Protein AF-A0A6B3CA49-F1 (afdb_monomer_lite)

Foldseek 3Di:
DWDWDDDPPDIDIDDDPVVSVLVVLLVVLVVLCVVLVHDDDPLLSVLQSVVSPPPPPDHSNLFRSAFLDDDPNDTDGGSDPLLVVQLVCVVPDPDGDDDDDPPNCNVVSVVSNVVSCVVVVVDVDDDDDDPDDDPDPDPDDDPDDD

Structure (mmCIF, N/CA/C/O backbone):
data_AF-A0A6B3CA49-F1
#
_entry.id   AF-A0A6B3CA49-F1
#
loop_
_atom_site.group_PDB
_atom_site.id
_atom_site.type_symbol
_atom_site.label_atom_id
_atom_site.label_alt_id
_atom_site.label_comp_id
_atom_site.label_asym_id
_atom_site.label_entity_id
_atom_site.label_seq_id
_atom_site.pdbx_PDB_ins_code
_atom_site.Cartn_x
_atom_site.Cartn_y
_atom_site.Cartn_z
_atom_site.occupancy
_atom_site.B_iso_or_equiv
_atom_site.auth_seq_id
_atom_site.auth_comp_id
_atom_site.auth_asym_id
_atom_site.auth_atom_id
_atom_site.pdbx_PDB_model_num
ATOM 1 N N . THR A 1 1 ? 19.898 0.855 -23.211 1.00 78.69 1 THR A N 1
ATOM 2 C CA . THR A 1 1 ? 18.772 1.797 -23.403 1.00 78.69 1 THR A CA 1
ATOM 3 C C . THR A 1 1 ? 17.752 1.120 -24.283 1.00 78.69 1 THR A C 1
ATOM 5 O O . THR A 1 1 ? 18.158 0.388 -25.177 1.00 78.69 1 THR A O 1
ATOM 8 N N . VAL A 1 2 ? 16.465 1.304 -23.990 1.00 92.31 2 VAL A N 1
ATOM 9 C CA . VAL A 1 2 ? 15.358 0.719 -24.759 1.00 92.31 2 VAL A CA 1
ATOM 10 C C . VAL A 1 2 ? 14.651 1.841 -25.499 1.00 92.31 2 VAL A C 1
ATOM 12 O O . VAL A 1 2 ? 14.265 2.830 -24.876 1.00 92.31 2 VAL A O 1
ATOM 15 N N . ASP A 1 3 ? 14.478 1.671 -26.802 1.00 94.81 3 ASP A N 1
ATOM 16 C CA . ASP A 1 3 ? 13.664 2.549 -27.629 1.00 94.81 3 ASP A CA 1
ATOM 17 C C . ASP A 1 3 ? 12.201 2.112 -27.535 1.00 94.81 3 ASP A C 1
ATOM 19 O O . ASP A 1 3 ? 11.878 0.930 -27.681 1.00 94.81 3 ASP A O 1
ATOM 23 N N . VAL A 1 4 ? 11.318 3.077 -27.275 1.00 94.38 4 VAL A N 1
ATOM 24 C CA . VAL A 1 4 ? 9.876 2.860 -27.121 1.00 94.38 4 VAL A CA 1
ATOM 25 C C . VAL A 1 4 ? 9.147 3.629 -28.216 1.00 94.38 4 VAL A C 1
ATOM 27 O O . VAL A 1 4 ? 9.236 4.856 -28.282 1.00 94.38 4 VAL A O 1
ATOM 30 N N . HIS A 1 5 ? 8.406 2.917 -29.062 1.00 95.75 5 HIS A N 1
ATOM 31 C CA . HIS A 1 5 ? 7.556 3.506 -30.093 1.00 95.75 5 HIS A CA 1
ATOM 32 C C . HIS A 1 5 ? 6.092 3.147 -29.836 1.00 95.75 5 HIS A C 1
ATOM 34 O O . HIS A 1 5 ? 5.777 1.991 -29.564 1.00 95.75 5 HIS A O 1
ATOM 40 N N . VAL A 1 6 ? 5.194 4.131 -29.916 1.00 94.50 6 VAL A N 1
ATOM 41 C CA . VAL A 1 6 ? 3.765 3.946 -29.627 1.00 94.50 6 VAL A CA 1
ATOM 42 C C . VAL A 1 6 ? 2.937 4.383 -30.826 1.00 94.50 6 VAL A C 1
ATOM 44 O O . VAL A 1 6 ? 3.035 5.530 -31.267 1.00 94.50 6 VAL A O 1
ATOM 47 N N . ARG A 1 7 ? 2.088 3.483 -31.329 1.00 94.38 7 ARG A N 1
ATOM 48 C CA . ARG A 1 7 ? 1.145 3.750 -32.418 1.00 94.38 7 ARG A CA 1
ATOM 49 C C . ARG A 1 7 ? -0.232 3.187 -32.073 1.00 94.38 7 ARG A C 1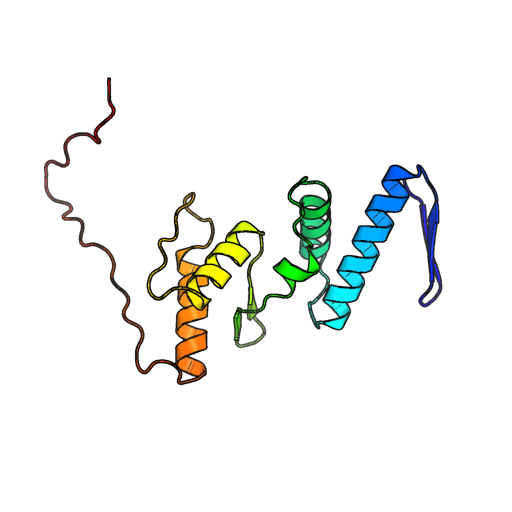
ATOM 51 O O . ARG A 1 7 ? -0.492 1.997 -32.207 1.00 94.38 7 ARG A O 1
ATOM 58 N N . GLY A 1 8 ? -1.146 4.060 -31.652 1.00 91.94 8 GLY A N 1
ATOM 59 C CA . GLY A 1 8 ? -2.462 3.628 -31.174 1.00 91.94 8 GLY A CA 1
ATOM 60 C C . GLY A 1 8 ? -2.320 2.743 -29.935 1.00 91.94 8 GLY A C 1
ATOM 61 O O . GLY A 1 8 ? -1.771 3.190 -28.933 1.00 91.94 8 GLY A O 1
ATOM 62 N N . ASN A 1 9 ? -2.778 1.493 -30.030 1.00 89.12 9 ASN A N 1
ATOM 63 C CA . ASN A 1 9 ? -2.680 0.500 -28.951 1.00 89.12 9 ASN A CA 1
ATOM 64 C C . ASN A 1 9 ? -1.463 -0.428 -29.101 1.00 89.12 9 ASN A C 1
ATOM 66 O O . ASN A 1 9 ? -1.346 -1.412 -28.376 1.00 89.12 9 ASN A O 1
ATOM 70 N N . GLU A 1 10 ? -0.582 -0.148 -30.060 1.00 92.44 10 GLU A N 1
ATOM 71 C CA . GLU A 1 10 ? 0.628 -0.921 -30.299 1.00 92.44 10 GLU A CA 1
ATOM 72 C C . GLU A 1 10 ? 1.831 -0.223 -29.655 1.00 92.44 10 GLU A C 1
ATOM 74 O O . GLU A 1 10 ? 2.098 0.954 -29.922 1.00 92.44 10 GLU A O 1
ATOM 79 N N . VAL A 1 11 ? 2.550 -0.954 -28.800 1.00 93.44 11 VAL A N 1
ATOM 80 C CA . VAL A 1 11 ? 3.792 -0.513 -28.156 1.00 93.44 11 VAL A CA 1
ATOM 81 C C . VAL A 1 11 ? 4.922 -1.406 -28.654 1.00 93.44 11 VAL A C 1
ATOM 83 O O . VAL A 1 11 ? 4.944 -2.604 -28.386 1.00 93.44 11 VAL A O 1
ATOM 86 N N . THR A 1 12 ? 5.860 -0.826 -29.394 1.00 95.25 12 THR A N 1
ATOM 87 C CA . THR A 1 12 ? 7.054 -1.512 -29.893 1.00 95.25 12 THR A CA 1
ATOM 88 C C . THR A 1 12 ? 8.252 -1.157 -29.021 1.00 95.25 12 THR A C 1
ATOM 90 O O . THR A 1 12 ? 8.505 0.020 -28.757 1.00 95.25 12 THR A O 1
ATOM 93 N N . LEU A 1 13 ? 8.997 -2.178 -28.593 1.00 95.62 13 LEU A N 1
ATOM 94 C CA . LEU A 1 13 ? 10.182 -2.054 -27.746 1.00 95.62 13 LEU A CA 1
ATOM 95 C C . LEU A 1 13 ? 11.397 -2.627 -28.479 1.00 95.62 13 LEU A C 1
ATOM 97 O O . LEU A 1 13 ? 11.350 -3.763 -28.951 1.00 95.62 13 LEU A O 1
ATOM 101 N N . ALA A 1 14 ? 12.488 -1.867 -28.553 1.00 95.62 14 ALA A N 1
ATOM 102 C CA . ALA A 1 14 ? 13.740 -2.309 -29.166 1.00 95.62 14 ALA A CA 1
ATOM 103 C C . ALA A 1 14 ? 14.933 -2.036 -28.241 1.00 95.62 14 ALA A C 1
ATOM 105 O O . ALA A 1 14 ? 15.033 -0.971 -27.639 1.00 95.62 14 ALA A O 1
ATOM 106 N N . GLY A 1 15 ? 15.842 -3.003 -28.106 1.00 95.75 15 GLY A N 1
ATOM 107 C CA . GLY A 1 15 ? 17.003 -2.890 -27.224 1.00 95.75 15 GLY A CA 1
ATOM 108 C C . GLY A 1 15 ? 17.507 -4.248 -26.725 1.00 95.75 15 GLY A C 1
ATOM 109 O O . GLY A 1 15 ? 17.159 -5.284 -27.295 1.00 95.75 15 GLY A O 1
ATOM 110 N N . PRO A 1 16 ? 18.326 -4.266 -25.659 1.00 96.56 16 PRO A N 1
ATOM 111 C CA . PRO A 1 16 ? 18.800 -5.501 -25.038 1.00 96.56 16 PRO A CA 1
ATOM 112 C C . PRO A 1 16 ? 17.639 -6.373 -24.540 1.00 96.56 16 PRO A C 1
ATOM 114 O O . PRO A 1 16 ? 16.707 -5.866 -23.920 1.00 96.56 16 PRO A O 1
ATOM 117 N N . ALA A 1 17 ? 17.714 -7.691 -24.754 1.00 93.19 17 ALA A N 1
ATOM 118 C CA . ALA A 1 17 ? 16.609 -8.614 -24.464 1.00 93.19 17 ALA A CA 1
ATOM 119 C C . ALA A 1 17 ? 16.118 -8.561 -23.004 1.00 93.19 17 ALA A C 1
ATOM 121 O O . ALA A 1 17 ? 14.914 -8.608 -22.761 1.00 93.19 17 ALA A O 1
ATOM 122 N N . GLY A 1 18 ? 17.033 -8.427 -22.036 1.00 91.69 18 GLY A N 1
ATOM 123 C CA . GLY A 1 18 ? 16.682 -8.301 -20.616 1.00 91.69 18 GLY A CA 1
ATOM 124 C C . GLY A 1 18 ? 15.917 -7.013 -20.306 1.00 91.69 18 GLY A C 1
ATOM 125 O O . GLY A 1 18 ? 14.881 -7.054 -19.642 1.00 91.69 18 GLY A O 1
ATOM 126 N N . ASP A 1 19 ? 16.378 -5.884 -20.848 1.00 92.62 19 ASP A N 1
ATOM 127 C CA . ASP A 1 19 ? 15.731 -4.586 -20.652 1.00 92.62 19 ASP A CA 1
ATOM 128 C C . ASP A 1 19 ? 14.356 -4.553 -21.336 1.00 92.62 19 ASP A C 1
ATOM 130 O O . ASP A 1 19 ? 13.380 -4.097 -20.744 1.00 92.62 19 ASP A O 1
ATOM 134 N N . VAL A 1 20 ? 14.252 -5.091 -22.558 1.00 95.75 20 VAL A N 1
ATOM 135 C CA . VAL A 1 20 ? 12.978 -5.216 -23.282 1.00 95.75 20 VAL A CA 1
ATOM 136 C C . VAL A 1 20 ? 11.993 -6.078 -22.495 1.00 95.75 20 VAL A C 1
ATOM 138 O O . VAL A 1 20 ? 10.832 -5.696 -22.360 1.00 95.75 20 VAL A O 1
ATOM 141 N N . ALA A 1 21 ? 12.437 -7.198 -21.917 1.00 93.38 21 ALA A N 1
ATOM 142 C CA . ALA A 1 21 ? 11.584 -8.049 -21.090 1.00 93.38 21 ALA A CA 1
ATOM 143 C C . ALA A 1 21 ? 11.082 -7.326 -19.828 1.00 93.38 21 ALA A C 1
ATOM 145 O O . ALA A 1 21 ? 9.906 -7.444 -19.483 1.00 93.38 21 ALA A O 1
ATOM 146 N N . LEU A 1 22 ? 11.938 -6.547 -19.157 1.00 92.88 22 LEU A N 1
ATOM 147 C CA . LEU A 1 22 ? 11.544 -5.751 -17.992 1.00 92.88 22 LEU A CA 1
ATOM 148 C C . LEU A 1 22 ? 10.530 -4.661 -18.364 1.00 92.88 22 LEU A C 1
ATOM 150 O O . LEU A 1 22 ? 9.524 -4.502 -17.673 1.00 92.88 22 LEU A O 1
ATOM 154 N N . VAL A 1 23 ? 10.769 -3.931 -19.458 1.00 95.00 23 VAL A N 1
ATOM 155 C CA . VAL A 1 23 ? 9.858 -2.875 -19.931 1.00 95.00 23 VAL A CA 1
ATOM 156 C C . VAL A 1 23 ? 8.528 -3.466 -20.400 1.00 95.00 23 VAL A C 1
ATOM 158 O O . VAL A 1 23 ? 7.486 -2.892 -20.103 1.00 95.00 23 VAL A O 1
ATOM 161 N N . THR A 1 24 ? 8.538 -4.634 -21.048 1.00 95.06 24 THR A N 1
ATOM 162 C CA . THR A 1 24 ? 7.310 -5.357 -21.428 1.00 95.06 24 THR A CA 1
ATOM 163 C C . THR A 1 24 ? 6.474 -5.672 -20.189 1.00 95.06 24 THR A C 1
ATOM 165 O O . THR A 1 24 ? 5.325 -5.249 -20.104 1.00 95.06 24 THR A O 1
ATOM 168 N N . ARG A 1 25 ? 7.082 -6.301 -19.171 1.00 94.50 25 ARG A N 1
ATOM 169 C CA . ARG A 1 25 ? 6.402 -6.593 -17.897 1.00 94.50 25 ARG A CA 1
ATOM 170 C C . ARG A 1 25 ? 5.865 -5.333 -17.225 1.00 94.50 25 ARG A C 1
ATOM 172 O O . ARG A 1 25 ? 4.764 -5.349 -16.693 1.00 94.50 25 ARG A O 1
ATOM 179 N N . LEU A 1 26 ? 6.629 -4.239 -17.239 1.00 95.12 26 LEU A N 1
ATOM 180 C CA . LEU A 1 26 ? 6.164 -2.962 -16.702 1.00 95.12 26 LEU A CA 1
ATOM 181 C C . LEU A 1 26 ? 4.901 -2.485 -17.426 1.00 95.12 26 LEU A C 1
ATOM 183 O O . LEU A 1 26 ? 3.945 -2.104 -16.760 1.00 95.12 26 LEU A O 1
ATOM 187 N N . VAL A 1 27 ? 4.889 -2.499 -18.760 1.00 95.19 27 VAL A N 1
ATOM 188 C CA . VAL A 1 27 ? 3.726 -2.073 -19.552 1.00 95.19 27 VAL A CA 1
ATOM 189 C C . VAL A 1 27 ? 2.509 -2.946 -19.245 1.00 95.19 27 VAL A C 1
ATOM 191 O O . VAL A 1 27 ? 1.445 -2.387 -18.988 1.00 95.19 27 VAL A O 1
ATOM 194 N N . ASP A 1 28 ? 2.667 -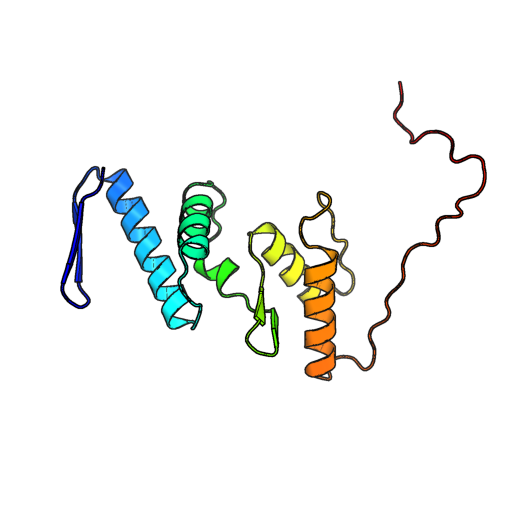4.269 -19.177 1.00 95.12 28 ASP A N 1
ATOM 195 C CA . ASP A 1 28 ? 1.576 -5.195 -18.841 1.00 95.12 28 ASP A CA 1
ATOM 196 C C . ASP A 1 28 ? 0.959 -4.873 -17.465 1.00 95.12 28 ASP A C 1
ATOM 198 O O . ASP A 1 28 ? -0.256 -4.708 -17.338 1.00 95.12 28 ASP A O 1
ATOM 202 N N . GLU A 1 29 ? 1.792 -4.667 -16.440 1.00 95.38 29 GLU A N 1
ATOM 203 C CA . GLU A 1 29 ? 1.342 -4.287 -15.093 1.00 95.38 29 GLU A CA 1
ATOM 204 C C . GLU A 1 29 ? 0.640 -2.915 -15.070 1.00 95.38 29 GLU A C 1
ATOM 206 O O . GLU A 1 29 ? -0.357 -2.724 -14.368 1.00 95.38 29 GLU A O 1
ATOM 211 N N . LEU A 1 30 ? 1.133 -1.937 -15.844 1.00 94.88 30 LEU A N 1
ATOM 212 C CA . LEU A 1 30 ? 0.499 -0.619 -15.969 1.00 94.88 30 LEU A CA 1
ATOM 213 C C . LEU A 1 30 ? -0.872 -0.711 -16.657 1.00 94.88 30 LEU A C 1
ATOM 215 O O . LEU A 1 30 ? -1.801 -0.011 -16.245 1.00 94.88 30 LEU A O 1
ATOM 219 N N . VAL A 1 31 ? -1.013 -1.569 -17.671 1.00 94.00 31 VAL A N 1
ATOM 220 C CA . VAL A 1 31 ? -2.285 -1.817 -18.365 1.00 94.00 31 VAL A CA 1
ATOM 221 C C . VAL A 1 31 ? -3.297 -2.457 -17.418 1.00 94.00 31 VAL A C 1
ATOM 223 O O . VAL A 1 31 ? -4.427 -1.972 -17.334 1.00 94.00 31 VAL A O 1
ATOM 226 N N . GLU A 1 32 ? -2.899 -3.473 -16.648 1.00 94.31 32 GLU A N 1
ATOM 227 C CA . GLU A 1 32 ? -3.765 -4.087 -15.632 1.00 94.31 32 GLU A CA 1
ATOM 228 C C . GLU A 1 32 ? -4.230 -3.061 -14.586 1.00 94.31 32 GLU A C 1
ATOM 230 O O . GLU A 1 32 ? -5.418 -2.978 -14.262 1.00 94.31 32 GLU A O 1
ATOM 235 N N . MET A 1 33 ? -3.321 -2.211 -14.100 1.00 92.50 33 MET A N 1
ATOM 236 C CA . MET A 1 33 ? -3.667 -1.141 -13.162 1.00 92.50 33 MET A CA 1
ATOM 237 C C . MET A 1 33 ? -4.645 -0.125 -13.758 1.00 92.50 33 MET A C 1
ATOM 239 O O . MET A 1 33 ? -5.606 0.266 -13.086 1.00 92.50 33 MET A O 1
ATOM 243 N N . ALA A 1 34 ? -4.424 0.300 -15.004 1.00 91.06 34 ALA A N 1
ATOM 244 C CA . ALA A 1 34 ? -5.322 1.220 -15.693 1.00 91.06 34 ALA A CA 1
ATOM 245 C C . ALA A 1 34 ? -6.717 0.607 -15.883 1.00 91.06 34 ALA A C 1
ATOM 247 O O . ALA A 1 34 ? -7.717 1.276 -15.613 1.00 91.06 34 ALA A O 1
ATOM 248 N N . ALA A 1 35 ? -6.791 -0.672 -16.264 1.00 91.12 35 ALA A N 1
ATOM 249 C CA . ALA A 1 35 ? -8.046 -1.410 -16.396 1.00 91.12 35 ALA A CA 1
ATOM 250 C C . ALA A 1 35 ? -8.799 -1.526 -15.057 1.00 91.12 35 ALA A C 1
ATOM 252 O O . ALA A 1 35 ? -10.023 -1.423 -15.023 1.00 91.12 35 ALA A O 1
ATOM 253 N N . ALA A 1 36 ? -8.074 -1.649 -13.941 1.00 87.12 36 ALA A N 1
ATOM 254 C CA . ALA A 1 36 ? -8.631 -1.629 -12.587 1.00 87.12 36 ALA A CA 1
ATOM 255 C C . ALA A 1 36 ? -9.016 -0.218 -12.082 1.00 87.12 36 ALA A C 1
ATOM 257 O O . ALA A 1 36 ? -9.381 -0.051 -10.916 1.00 87.12 36 ALA A O 1
ATOM 258 N N . GLY A 1 37 ? -8.917 0.819 -12.922 1.00 84.75 37 GLY A N 1
ATOM 259 C CA . GLY A 1 37 ? -9.263 2.199 -12.570 1.00 84.75 37 GLY A CA 1
ATOM 260 C C . GLY A 1 37 ? -8.222 2.905 -11.698 1.00 84.75 37 GLY A C 1
ATOM 261 O O . GLY A 1 37 ? -8.522 3.936 -11.093 1.00 84.75 37 GLY A O 1
ATOM 262 N N . THR A 1 38 ? -6.999 2.375 -11.609 1.00 85.38 38 THR A N 1
ATOM 263 C CA . THR A 1 38 ? -5.900 3.039 -10.904 1.00 85.38 38 THR A CA 1
ATOM 264 C C . THR A 1 38 ? -5.325 4.166 -11.765 1.00 85.38 38 THR A C 1
ATOM 266 O O . THR A 1 38 ? -4.825 3.896 -12.856 1.00 85.38 38 THR A O 1
ATOM 269 N N . PRO A 1 39 ? -5.307 5.427 -11.285 1.00 87.12 39 PRO A N 1
ATOM 270 C CA . PRO A 1 39 ? -4.668 6.515 -12.016 1.00 87.12 39 PRO A CA 1
ATOM 271 C C . PRO A 1 39 ? -3.165 6.265 -12.166 1.00 87.12 39 PRO A C 1
ATOM 273 O O . PRO A 1 39 ? -2.451 6.113 -11.167 1.00 87.12 39 PRO A O 1
ATOM 276 N N . LEU A 1 40 ? -2.685 6.254 -13.409 1.00 91.38 40 LEU A N 1
ATOM 277 C CA . LEU A 1 40 ? -1.266 6.116 -13.719 1.00 91.38 40 LEU A CA 1
ATOM 278 C C . LEU A 1 40 ? -0.574 7.477 -13.579 1.00 91.38 40 LEU A C 1
ATOM 280 O O . LEU A 1 40 ? -0.752 8.370 -14.402 1.00 91.38 40 LEU A O 1
ATOM 284 N N . SER A 1 41 ? 0.209 7.641 -12.514 1.00 92.44 41 SER A N 1
ATOM 285 C CA . SER A 1 41 ? 1.049 8.821 -12.280 1.00 92.44 41 SER A CA 1
ATOM 286 C C . SER A 1 41 ? 2.537 8.457 -12.367 1.00 92.44 41 SER A C 1
ATOM 288 O O . SER A 1 41 ? 2.879 7.281 -12.209 1.00 92.44 41 SER A O 1
ATOM 290 N N . PRO A 1 42 ? 3.453 9.432 -12.534 1.00 93.19 42 PRO A N 1
ATOM 291 C CA . PRO A 1 42 ? 4.894 9.161 -12.517 1.00 93.19 42 PRO A CA 1
ATOM 292 C C . PRO A 1 42 ? 5.356 8.415 -11.254 1.00 93.19 42 PRO A C 1
ATOM 294 O O . PRO A 1 42 ? 6.211 7.538 -11.319 1.00 93.19 42 PRO A O 1
ATOM 297 N N . GLU A 1 43 ? 4.734 8.700 -10.106 1.00 89.50 43 GLU A N 1
ATOM 298 C CA . GLU A 1 43 ? 4.999 8.000 -8.843 1.00 89.50 43 GLU A CA 1
ATOM 299 C C . GLU A 1 43 ? 4.597 6.514 -8.903 1.00 89.50 43 GLU A C 1
ATOM 301 O O . GLU A 1 43 ? 5.304 5.665 -8.360 1.00 89.50 43 GLU A O 1
ATOM 306 N N . VAL A 1 44 ? 3.475 6.184 -9.558 1.00 90.00 44 VAL A N 1
ATOM 307 C CA . VAL A 1 44 ? 3.027 4.792 -9.758 1.00 90.00 44 VAL A CA 1
ATOM 308 C C . VAL A 1 44 ? 3.995 4.049 -10.672 1.00 90.00 44 VAL A C 1
ATOM 310 O O . VAL A 1 44 ? 4.398 2.934 -10.341 1.00 90.00 44 VAL A O 1
ATOM 313 N N . VAL A 1 45 ? 4.419 4.674 -11.773 1.00 93.75 45 VAL A N 1
ATOM 314 C CA . VAL A 1 45 ? 5.397 4.083 -12.699 1.00 93.75 45 VAL A CA 1
ATOM 315 C C . VAL A 1 45 ? 6.717 3.812 -11.977 1.00 93.75 45 VAL A C 1
ATOM 317 O O . VAL A 1 45 ? 7.196 2.681 -11.994 1.00 93.75 45 VAL A O 1
ATOM 320 N N . GLN A 1 46 ? 7.254 4.800 -11.253 1.00 92.81 46 GLN A N 1
ATOM 321 C CA . GLN A 1 46 ? 8.513 4.649 -10.519 1.00 92.81 46 GLN A CA 1
ATOM 322 C C . GLN A 1 46 ? 8.447 3.521 -9.482 1.00 92.81 46 GLN A C 1
ATOM 324 O O . GLN A 1 46 ? 9.373 2.719 -9.381 1.00 92.81 46 GLN A O 1
ATOM 329 N N . ARG A 1 47 ? 7.343 3.424 -8.728 1.00 90.81 47 ARG A N 1
ATOM 330 C CA . ARG A 1 47 ? 7.144 2.326 -7.770 1.00 90.81 47 ARG A CA 1
ATOM 331 C C . ARG A 1 47 ? 7.067 0.969 -8.450 1.00 90.81 47 ARG A C 1
ATOM 333 O O . ARG A 1 47 ? 7.635 0.018 -7.927 1.00 90.81 47 ARG A O 1
ATOM 340 N N . SER A 1 48 ? 6.386 0.888 -9.589 1.00 93.19 48 SER A N 1
ATOM 341 C CA . SER A 1 48 ? 6.252 -0.356 -10.350 1.00 93.19 48 SER A CA 1
ATOM 342 C C . SER A 1 48 ? 7.614 -0.839 -10.839 1.00 93.19 48 SER A C 1
ATOM 344 O O . SER A 1 48 ? 7.940 -2.004 -10.654 1.00 93.19 48 SER A O 1
ATOM 346 N N . VAL A 1 49 ? 8.458 0.072 -11.341 1.00 93.00 49 VAL A N 1
ATOM 347 C CA . VAL A 1 49 ? 9.856 -0.234 -11.682 1.00 93.00 49 VAL A CA 1
ATOM 348 C C . VAL A 1 49 ? 10.603 -0.762 -10.461 1.00 93.00 49 VAL A C 1
ATOM 350 O O . VAL A 1 49 ? 11.170 -1.846 -10.530 1.00 93.00 49 VAL A O 1
ATOM 353 N N . THR A 1 50 ? 10.556 -0.055 -9.324 1.00 91.88 50 THR A N 1
ATOM 354 C CA . THR A 1 50 ? 11.236 -0.499 -8.095 1.00 91.88 50 THR A CA 1
ATOM 355 C C . THR A 1 50 ? 10.785 -1.892 -7.656 1.00 91.88 50 THR A C 1
ATOM 357 O O . THR A 1 50 ? 11.629 -2.707 -7.298 1.00 91.88 50 THR A O 1
ATOM 360 N N . MET A 1 51 ? 9.481 -2.182 -7.706 1.00 92.00 51 MET A N 1
ATOM 361 C CA . MET A 1 51 ? 8.932 -3.496 -7.355 1.00 92.00 51 MET A CA 1
ATOM 362 C C . MET A 1 51 ? 9.385 -4.592 -8.320 1.00 92.00 51 MET A C 1
ATOM 364 O O . MET A 1 51 ? 9.780 -5.651 -7.858 1.00 92.00 51 MET A O 1
ATOM 368 N N . LEU A 1 52 ? 9.385 -4.335 -9.631 1.00 91.56 52 LEU A N 1
ATOM 369 C CA . LEU A 1 52 ? 9.808 -5.316 -10.636 1.00 91.56 52 LEU A CA 1
ATOM 370 C C . LEU A 1 52 ? 11.315 -5.594 -10.601 1.00 91.56 52 LEU A C 1
ATOM 372 O O . LEU A 1 52 ? 11.743 -6.688 -10.958 1.00 91.56 52 LEU A O 1
ATOM 376 N N . THR A 1 53 ? 12.120 -4.616 -10.180 1.00 90.44 53 THR A N 1
ATOM 377 C CA . THR A 1 53 ? 13.572 -4.786 -10.009 1.00 90.44 53 THR A CA 1
ATOM 378 C C . THR A 1 53 ? 13.956 -5.373 -8.653 1.00 90.44 53 THR A C 1
ATOM 380 O O . THR A 1 53 ? 15.043 -5.926 -8.511 1.00 90.44 53 THR A O 1
ATOM 383 N N . ALA A 1 54 ? 13.093 -5.232 -7.644 1.00 83.88 54 ALA A N 1
ATOM 384 C CA . ALA A 1 54 ? 13.279 -5.868 -6.352 1.00 83.88 54 ALA A CA 1
ATOM 385 C C . ALA A 1 54 ? 12.808 -7.319 -6.478 1.00 83.88 54 ALA A C 1
ATOM 387 O O . ALA A 1 54 ? 11.614 -7.549 -6.648 1.00 83.88 54 ALA A O 1
ATOM 388 N N . ASP A 1 55 ? 13.732 -8.280 -6.396 1.00 71.25 55 ASP A N 1
ATOM 389 C CA . ASP A 1 55 ? 13.495 -9.729 -6.534 1.00 71.25 55 ASP A CA 1
ATOM 390 C C . ASP A 1 55 ? 12.630 -10.298 -5.389 1.00 71.25 55 ASP A C 1
ATOM 392 O O . ASP A 1 55 ? 13.061 -11.050 -4.522 1.00 71.25 55 ASP A O 1
ATOM 396 N N . SER A 1 56 ? 11.394 -9.821 -5.325 1.00 73.94 56 SER A N 1
ATOM 397 C CA . SER A 1 56 ? 10.435 -10.015 -4.241 1.00 73.94 56 SER A CA 1
ATOM 398 C C . SER A 1 56 ? 9.223 -10.826 -4.692 1.00 73.94 56 SER A C 1
ATOM 400 O O . SER A 1 56 ? 8.382 -11.175 -3.870 1.00 73.94 56 SER A O 1
ATOM 402 N N . GLY A 1 57 ? 9.102 -11.093 -6.000 1.00 79.06 57 GLY A N 1
ATOM 403 C CA . GLY A 1 57 ? 7.952 -11.762 -6.614 1.00 79.06 57 GLY A CA 1
ATOM 404 C C . GLY A 1 57 ? 6.638 -10.971 -6.560 1.00 79.06 57 GLY A C 1
ATOM 405 O O . GLY A 1 57 ? 5.630 -11.437 -7.085 1.00 79.06 57 GLY A O 1
ATOM 406 N N . ALA A 1 58 ? 6.621 -9.785 -5.944 1.00 83.44 58 ALA A N 1
ATOM 407 C CA . ALA A 1 58 ? 5.419 -8.976 -5.803 1.00 83.44 58 ALA A CA 1
ATOM 408 C C . ALA A 1 58 ? 5.073 -8.268 -7.120 1.00 83.44 58 ALA A C 1
ATOM 410 O O . ALA A 1 58 ? 5.871 -7.494 -7.651 1.00 83.44 58 ALA A O 1
ATOM 411 N N . ARG A 1 59 ? 3.851 -8.486 -7.615 1.00 89.56 59 ARG A N 1
ATOM 412 C CA . ARG A 1 59 ? 3.336 -7.793 -8.799 1.00 89.56 59 ARG A CA 1
ATOM 413 C C . ARG A 1 59 ? 2.857 -6.382 -8.436 1.00 89.56 59 ARG A C 1
ATOM 415 O O . ARG A 1 59 ? 2.066 -6.240 -7.495 1.00 89.56 59 ARG A O 1
ATOM 422 N N . PRO A 1 60 ? 3.296 -5.330 -9.152 1.00 87.81 60 PRO A N 1
ATOM 423 C CA . PRO A 1 60 ? 2.795 -3.975 -8.945 1.00 87.81 60 PRO A CA 1
ATOM 424 C C . PRO A 1 60 ? 1.269 -3.868 -8.983 1.00 87.81 60 PRO A C 1
ATOM 426 O O . PRO A 1 60 ? 0.702 -3.192 -8.121 1.00 87.81 60 PRO A O 1
ATOM 429 N N . ALA A 1 61 ? 0.601 -4.547 -9.920 1.00 88.62 61 ALA A N 1
ATOM 430 C CA . ALA A 1 61 ? -0.852 -4.530 -10.037 1.00 88.62 61 ALA A CA 1
ATOM 431 C C . ALA A 1 61 ? -1.531 -5.072 -8.770 1.00 88.62 61 ALA A C 1
ATOM 433 O O . ALA A 1 61 ? -2.411 -4.405 -8.226 1.00 88.62 61 ALA A O 1
ATOM 434 N N . ASP A 1 62 ? -1.067 -6.193 -8.212 1.00 86.75 62 ASP A N 1
ATOM 435 C CA . ASP A 1 62 ? -1.641 -6.789 -6.994 1.00 86.75 62 ASP A CA 1
ATOM 436 C C . ASP A 1 62 ? -1.533 -5.874 -5.763 1.00 86.75 62 ASP A C 1
ATOM 438 O O . ASP A 1 62 ? -2.373 -5.912 -4.862 1.00 86.75 62 ASP A O 1
ATOM 442 N N . VAL A 1 63 ? -0.482 -5.053 -5.698 1.00 83.50 63 VAL A N 1
ATOM 443 C CA . VAL A 1 63 ? -0.222 -4.158 -4.562 1.00 83.50 63 VAL A CA 1
ATOM 444 C C . VAL A 1 63 ? -0.916 -2.817 -4.737 1.00 83.50 63 VAL A C 1
ATOM 446 O O . VAL A 1 63 ? -1.593 -2.336 -3.827 1.00 83.50 63 VAL A O 1
ATOM 449 N N . LEU A 1 64 ? -0.731 -2.182 -5.891 1.00 84.44 64 LEU A N 1
ATOM 450 C CA . LEU A 1 64 ? -1.115 -0.791 -6.105 1.00 84.44 64 LEU A CA 1
ATOM 451 C C . LEU A 1 64 ? -2.587 -0.637 -6.505 1.00 84.44 64 LEU A C 1
ATOM 453 O O . LEU A 1 64 ? -3.115 0.469 -6.368 1.00 84.44 64 LEU A O 1
ATOM 457 N N . THR A 1 65 ? -3.269 -1.7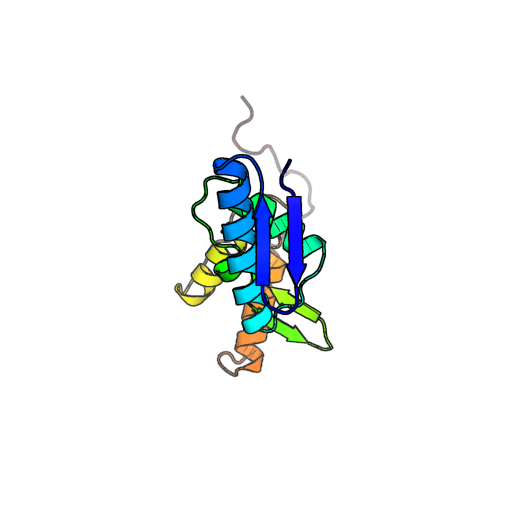05 -6.931 1.00 81.94 65 THR A N 1
ATOM 458 C CA . THR A 1 65 ? -4.730 -1.689 -7.143 1.00 81.94 65 THR A CA 1
ATOM 459 C C . THR A 1 65 ? -5.525 -1.968 -5.865 1.00 81.94 65 THR A C 1
ATOM 461 O O . THR A 1 65 ? -6.737 -1.739 -5.840 1.00 81.94 65 THR A O 1
ATOM 464 N N . PHE A 1 66 ? -4.871 -2.411 -4.781 1.00 80.56 66 PHE A N 1
ATOM 465 C CA . PHE A 1 66 ? -5.541 -2.764 -3.530 1.00 80.56 66 PHE A CA 1
ATOM 466 C C . PHE A 1 66 ? -6.028 -1.520 -2.769 1.00 80.56 66 PHE A C 1
ATOM 468 O O . PHE A 1 66 ? -5.376 -0.981 -1.865 1.00 80.56 66 PHE A O 1
ATOM 475 N N . ASN A 1 67 ? -7.209 -1.045 -3.157 1.00 80.56 67 ASN A N 1
ATOM 476 C CA . ASN A 1 67 ? -7.867 0.108 -2.564 1.00 80.56 67 ASN A CA 1
ATOM 477 C C . ASN A 1 67 ? -8.586 -0.283 -1.272 1.00 80.56 67 ASN A C 1
ATOM 479 O O . ASN A 1 67 ? -9.425 -1.180 -1.237 1.00 80.56 67 ASN A O 1
ATOM 483 N N . ILE A 1 68 ? -8.282 0.439 -0.199 1.00 83.44 68 ILE A N 1
ATOM 484 C CA . ILE A 1 68 ? -8.890 0.222 1.111 1.00 83.44 68 ILE A CA 1
ATOM 485 C C . ILE A 1 68 ? -10.084 1.152 1.295 1.00 83.44 68 ILE A C 1
ATOM 487 O O . ILE A 1 68 ? -11.182 0.724 1.642 1.00 83.44 68 ILE A O 1
ATOM 491 N N . LEU A 1 69 ? -9.873 2.446 1.095 1.00 83.06 69 LEU A N 1
ATOM 492 C CA . LEU A 1 69 ? -10.889 3.451 1.360 1.00 83.06 69 LEU A CA 1
ATOM 493 C C . LEU A 1 69 ? -10.728 4.595 0.374 1.00 83.06 69 LEU A C 1
ATOM 495 O O . LEU A 1 69 ? -9.637 5.141 0.249 1.00 83.06 69 LEU A O 1
ATOM 499 N N . SER A 1 70 ? -11.816 5.002 -0.266 1.00 78.69 70 SER A N 1
ATOM 500 C CA . SER A 1 70 ? -11.845 6.189 -1.117 1.00 78.69 70 SER A CA 1
ATOM 501 C C . SER A 1 70 ? -12.813 7.204 -0.523 1.00 78.69 70 SER A C 1
ATOM 503 O O . SER A 1 70 ? -13.985 6.907 -0.316 1.00 78.69 70 SER A O 1
ATOM 505 N N . THR A 1 71 ? -12.329 8.410 -0.225 1.00 73.00 71 THR A N 1
ATOM 506 C CA . THR A 1 71 ? -13.167 9.515 0.262 1.00 73.00 71 THR A CA 1
ATOM 507 C C . THR A 1 71 ? -12.761 10.823 -0.399 1.00 73.00 71 THR A C 1
ATOM 509 O O . THR A 1 71 ? -11.580 11.164 -0.428 1.00 73.00 71 THR A O 1
ATOM 512 N N . ARG A 1 72 ? -13.737 11.554 -0.959 1.00 68.81 72 ARG A N 1
ATOM 513 C CA . ARG A 1 72 ? -13.546 12.875 -1.598 1.00 68.81 72 ARG A CA 1
ATOM 514 C C . ARG A 1 72 ? -12.319 12.930 -2.529 1.00 68.81 72 ARG A C 1
ATOM 516 O O . ARG A 1 72 ? -11.473 13.810 -2.402 1.00 68.81 72 ARG A O 1
ATOM 523 N N . GLY A 1 73 ? -12.185 11.939 -3.413 1.00 66.38 73 GLY A N 1
ATOM 524 C CA . GLY A 1 73 ? -11.086 11.850 -4.384 1.00 66.38 73 GLY A CA 1
ATOM 525 C C . GLY A 1 73 ? -9.735 11.377 -3.828 1.00 66.38 73 GLY A C 1
ATOM 526 O O . GLY A 1 73 ? -8.790 11.220 -4.594 1.00 66.38 73 GLY A O 1
ATOM 527 N N . ARG A 1 74 ? -9.614 11.109 -2.521 1.00 75.25 74 ARG A N 1
ATOM 528 C CA . ARG A 1 74 ? -8.403 10.538 -1.916 1.00 75.25 74 ARG A CA 1
ATOM 529 C C . ARG A 1 74 ? -8.604 9.053 -1.653 1.00 75.25 74 ARG A C 1
ATOM 531 O O . ARG A 1 74 ? -9.469 8.675 -0.863 1.00 75.25 74 ARG A O 1
ATOM 538 N N . THR A 1 75 ? -7.772 8.231 -2.285 1.00 82.81 75 THR A N 1
ATOM 539 C CA . THR A 1 75 ? -7.768 6.778 -2.097 1.00 82.81 75 THR A CA 1
ATOM 540 C C . THR A 1 75 ? -6.617 6.360 -1.191 1.00 82.81 75 THR A C 1
ATOM 542 O O . THR A 1 75 ? -5.451 6.661 -1.454 1.00 82.81 75 THR A O 1
ATOM 545 N N . ILE A 1 76 ? -6.956 5.667 -0.109 1.00 88.81 76 ILE A N 1
ATOM 546 C CA . ILE A 1 76 ? -6.023 4.987 0.779 1.00 88.81 76 ILE A CA 1
ATOM 547 C C . ILE A 1 76 ? -5.813 3.579 0.234 1.00 88.81 76 ILE A C 1
ATOM 549 O O . ILE A 1 76 ? -6.775 2.836 0.048 1.00 88.81 76 ILE A O 1
ATOM 553 N N . ARG A 1 77 ? -4.554 3.222 -0.002 1.00 88.19 77 ARG A N 1
ATOM 554 C CA . ARG A 1 77 ? -4.133 1.927 -0.541 1.00 88.19 77 ARG A CA 1
ATOM 555 C C . ARG A 1 77 ? -2.760 1.547 -0.009 1.00 88.19 77 ARG A C 1
ATOM 557 O O . ARG A 1 77 ? -2.006 2.424 0.430 1.00 88.19 77 ARG A O 1
ATOM 564 N N . ALA A 1 78 ? -2.440 0.260 -0.086 1.00 90.31 78 ALA A N 1
ATOM 565 C CA . ALA A 1 78 ? -1.077 -0.206 0.113 1.00 90.31 78 ALA A CA 1
ATOM 566 C C . ALA A 1 78 ? -0.161 0.356 -0.990 1.00 90.31 78 ALA A C 1
ATOM 568 O O . ALA A 1 78 ? -0.561 0.525 -2.140 1.00 90.31 78 ALA A O 1
ATOM 569 N N . LYS A 1 79 ? 1.073 0.699 -0.620 1.00 89.31 79 LYS A N 1
ATOM 570 C CA . LYS A 1 79 ? 2.101 1.227 -1.531 1.00 89.31 79 LYS A CA 1
ATOM 571 C C . LYS A 1 79 ? 3.298 0.294 -1.677 1.00 89.31 79 LYS A C 1
ATOM 573 O O . LYS A 1 79 ? 4.152 0.545 -2.521 1.00 89.31 79 LYS A O 1
ATOM 578 N N . THR A 1 80 ? 3.387 -0.728 -0.834 1.00 89.00 80 THR A N 1
ATOM 579 C CA . THR A 1 80 ? 4.463 -1.722 -0.812 1.00 89.00 80 THR A CA 1
ATOM 580 C C . THR A 1 80 ? 3.874 -3.106 -0.558 1.00 89.00 80 THR A C 1
ATOM 582 O O . THR A 1 80 ? 2.788 -3.210 0.018 1.00 89.00 80 THR A O 1
ATOM 585 N N . ALA A 1 81 ? 4.597 -4.161 -0.943 1.00 88.81 81 ALA A N 1
ATOM 586 C CA . ALA A 1 81 ? 4.185 -5.542 -0.690 1.00 88.81 81 ALA A CA 1
ATOM 587 C C . ALA A 1 81 ? 3.914 -5.788 0.806 1.00 88.81 81 ALA A C 1
ATOM 589 O O . ALA A 1 81 ? 2.810 -6.167 1.171 1.00 88.81 81 ALA A O 1
ATOM 590 N N . GLY A 1 82 ? 4.836 -5.393 1.692 1.00 90.25 82 GLY A N 1
ATOM 591 C CA . GLY A 1 82 ? 4.631 -5.547 3.139 1.00 90.25 82 GLY A CA 1
ATOM 592 C C . GLY A 1 82 ? 3.434 -4.764 3.702 1.00 90.25 82 GLY A C 1
ATOM 593 O O . GLY A 1 82 ? 2.826 -5.183 4.683 1.00 90.25 82 GLY A O 1
ATOM 594 N N . GLN A 1 83 ? 3.045 -3.639 3.088 1.00 93.25 83 GLN A N 1
ATOM 595 C CA . GLN A 1 83 ? 1.804 -2.945 3.455 1.00 93.25 83 GLN A CA 1
ATOM 596 C C . GLN A 1 83 ? 0.558 -3.714 3.010 1.00 93.25 83 GLN A C 1
ATOM 598 O O . GLN A 1 83 ? -0.434 -3.704 3.736 1.00 93.25 83 GLN A O 1
ATOM 603 N N . LYS A 1 84 ? 0.602 -4.365 1.841 1.00 91.94 84 LYS A N 1
ATOM 604 C CA . LYS A 1 84 ? -0.465 -5.257 1.378 1.00 91.94 84 LYS A CA 1
ATOM 605 C C . LYS A 1 84 ? -0.581 -6.460 2.309 1.00 91.94 84 LYS A C 1
ATOM 607 O O . LYS A 1 84 ? -1.669 -6.705 2.810 1.00 91.94 84 LYS A O 1
ATOM 612 N N . ASP A 1 85 ? 0.531 -7.119 2.625 1.00 92.38 85 ASP A N 1
ATOM 613 C CA . ASP A 1 85 ? 0.555 -8.270 3.535 1.00 92.38 85 ASP A CA 1
ATOM 614 C C . ASP A 1 85 ? -0.009 -7.910 4.910 1.00 92.38 85 ASP A C 1
ATOM 616 O O . ASP A 1 85 ? -0.815 -8.646 5.475 1.00 92.38 85 ASP A O 1
ATOM 620 N N . TYR A 1 86 ? 0.358 -6.736 5.433 1.00 94.44 86 TYR A N 1
ATOM 621 C CA . TYR A 1 86 ? -0.193 -6.227 6.685 1.00 94.44 86 TYR A CA 1
ATOM 622 C C . TYR A 1 86 ? -1.715 -6.060 6.628 1.00 94.44 86 TYR A C 1
ATOM 624 O O . TYR A 1 86 ? -2.415 -6.413 7.575 1.00 94.44 86 TYR A O 1
ATOM 632 N N . VAL A 1 87 ? -2.236 -5.527 5.526 1.00 94.25 87 VAL A N 1
ATOM 633 C CA . VAL A 1 87 ? -3.672 -5.319 5.349 1.00 94.25 87 VAL A CA 1
ATOM 634 C C . VAL A 1 87 ? -4.408 -6.647 5.162 1.00 94.25 87 VAL A C 1
ATOM 636 O O . VAL A 1 87 ? -5.396 -6.881 5.849 1.00 94.25 87 VAL A O 1
ATOM 639 N N . ASP A 1 88 ? -3.884 -7.551 4.337 1.00 93.31 88 ASP A N 1
ATOM 640 C CA . ASP A 1 88 ? -4.426 -8.902 4.167 1.00 93.31 88 ASP A CA 1
ATOM 641 C C . ASP A 1 88 ? -4.441 -9.673 5.498 1.00 93.31 88 ASP A C 1
ATOM 643 O O . ASP A 1 88 ? -5.378 -10.422 5.786 1.00 93.31 88 ASP A O 1
ATOM 647 N N . ALA A 1 89 ? -3.431 -9.469 6.348 1.00 95.75 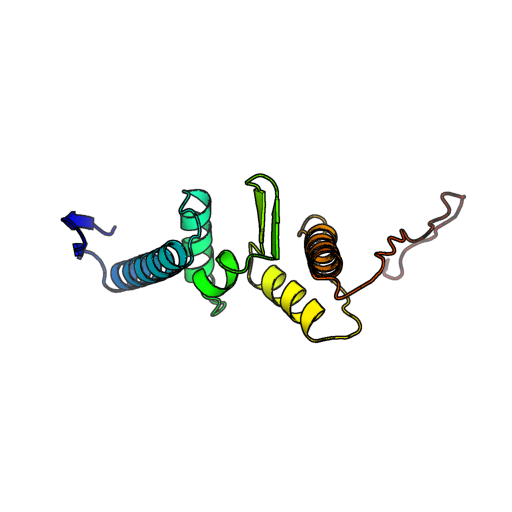89 ALA A N 1
ATOM 648 C CA . ALA A 1 89 ? -3.382 -10.063 7.676 1.00 95.75 89 ALA A CA 1
ATOM 649 C C . ALA A 1 89 ? -4.487 -9.533 8.604 1.00 95.75 89 ALA A C 1
ATOM 651 O O . ALA A 1 89 ? -4.974 -10.310 9.425 1.00 95.75 89 ALA A O 1
ATOM 652 N N . ILE A 1 90 ? -4.904 -8.267 8.476 1.00 95.50 90 ILE A N 1
ATOM 653 C CA . ILE A 1 90 ? -6.049 -7.710 9.223 1.00 95.50 90 ILE A CA 1
ATOM 654 C C . ILE A 1 90 ? -7.356 -8.389 8.796 1.00 95.50 90 ILE A C 1
ATOM 656 O O . ILE A 1 90 ? -8.216 -8.645 9.631 1.00 95.50 90 ILE A O 1
ATOM 660 N N . GLU A 1 91 ? -7.514 -8.702 7.510 1.00 91.25 91 GLU A N 1
ATOM 661 C CA . GLU A 1 91 ? -8.695 -9.403 6.991 1.00 91.25 91 GLU A CA 1
ATOM 662 C C . GLU A 1 91 ? -8.813 -10.845 7.485 1.00 91.25 91 GLU A C 1
ATOM 664 O O . GLU A 1 91 ? -9.911 -11.328 7.758 1.00 91.25 91 GLU A O 1
ATOM 669 N N . ARG A 1 92 ? -7.682 -11.555 7.520 1.00 95.69 92 ARG A N 1
ATOM 670 C CA . ARG A 1 92 ? -7.648 -13.011 7.707 1.00 95.69 92 ARG A CA 1
ATOM 671 C C . ARG A 1 92 ? -7.557 -13.442 9.166 1.00 95.69 92 ARG A C 1
ATOM 673 O O . ARG A 1 92 ? -7.774 -14.614 9.452 1.00 95.69 92 ARG A O 1
ATOM 680 N N . ASN A 1 93 ? -7.219 -12.531 10.076 1.00 96.69 93 ASN A N 1
ATOM 681 C CA . ASN A 1 93 ? -6.960 -12.851 11.477 1.00 96.69 93 ASN A CA 1
ATOM 682 C C . ASN A 1 93 ? -7.839 -12.021 12.412 1.00 96.69 93 ASN A C 1
ATOM 684 O O . ASN A 1 93 ? -8.111 -10.852 12.163 1.00 96.69 93 ASN A O 1
ATOM 688 N N . THR A 1 94 ? -8.221 -12.604 13.549 1.00 94.94 94 THR A N 1
ATOM 689 C CA . THR A 1 94 ? -8.932 -11.875 14.613 1.00 94.94 94 THR A CA 1
ATOM 690 C C . THR A 1 94 ? -8.045 -10.818 15.278 1.00 94.94 94 THR A C 1
ATOM 692 O O . THR A 1 94 ? -8.538 -9.773 15.696 1.00 94.94 94 THR A O 1
ATOM 695 N N . VAL A 1 95 ? -6.739 -11.089 15.388 1.00 95.75 95 VAL A N 1
ATOM 696 C CA . VAL A 1 95 ? -5.744 -10.196 15.997 1.00 95.75 95 VAL A CA 1
ATOM 697 C C . VAL A 1 95 ? -4.516 -10.123 15.093 1.00 95.75 95 VAL A C 1
ATOM 699 O O . VAL A 1 95 ? -3.980 -11.153 14.689 1.00 95.75 95 VAL A O 1
ATOM 702 N N . THR A 1 96 ? -4.043 -8.907 14.812 1.00 96.06 96 THR A N 1
ATOM 703 C CA . THR A 1 96 ? -2.876 -8.654 13.954 1.00 96.06 96 THR A CA 1
ATOM 704 C C . THR A 1 96 ? -1.912 -7.696 14.646 1.00 96.06 96 THR A C 1
ATOM 706 O O . THR A 1 96 ? -2.277 -6.568 14.979 1.00 96.06 96 THR A O 1
ATOM 709 N N . PHE A 1 97 ? -0.656 -8.111 14.812 1.00 94.31 97 PHE A N 1
ATOM 710 C CA . PHE A 1 97 ? 0.414 -7.246 15.309 1.00 94.31 97 PHE A CA 1
ATOM 711 C C . PHE A 1 97 ? 1.152 -6.603 14.133 1.00 94.31 97 PHE A C 1
ATOM 713 O O . PHE A 1 97 ? 1.842 -7.274 13.370 1.00 94.31 97 PHE A O 1
ATOM 720 N N . GLY A 1 98 ? 1.010 -5.287 13.975 1.00 92.06 98 GLY A N 1
ATOM 721 C CA . GLY A 1 98 ? 1.755 -4.531 12.970 1.00 92.06 98 GLY A CA 1
ATOM 722 C C . GLY A 1 98 ? 3.170 -4.222 13.450 1.00 92.06 98 GLY A C 1
ATOM 723 O O . GLY A 1 98 ? 3.369 -3.243 14.170 1.00 92.06 98 GLY A O 1
ATOM 724 N N . ILE A 1 99 ? 4.153 -5.015 13.028 1.00 90.75 99 ILE A N 1
ATOM 725 C CA . ILE A 1 99 ? 5.575 -4.789 13.326 1.00 90.75 99 ILE A CA 1
ATOM 726 C C . ILE A 1 99 ? 6.242 -4.112 12.124 1.00 90.75 99 ILE A C 1
ATOM 728 O O . ILE A 1 99 ? 5.944 -4.415 10.973 1.00 90.75 99 ILE A O 1
ATOM 732 N N . GLY A 1 100 ? 7.132 -3.156 12.383 1.00 87.19 100 GLY A N 1
ATOM 733 C CA . GLY A 1 100 ? 7.955 -2.537 11.346 1.00 87.19 100 GLY A CA 1
ATOM 734 C C . GLY A 1 100 ? 8.423 -1.131 11.718 1.00 87.19 100 GLY A C 1
ATOM 735 O O . GLY A 1 100 ? 7.922 -0.562 12.696 1.00 87.19 100 GLY A O 1
ATOM 736 N N . PRO A 1 101 ? 9.330 -0.534 10.925 1.00 90.31 101 PRO A N 1
ATOM 737 C CA . PRO A 1 101 ? 9.926 0.769 11.218 1.00 90.31 101 PRO A CA 1
ATOM 738 C C . PRO A 1 101 ? 8.896 1.883 11.443 1.00 90.31 101 PRO A C 1
ATOM 740 O O . PRO A 1 101 ? 7.752 1.812 10.979 1.00 90.31 101 PRO A O 1
ATOM 743 N N . ALA A 1 102 ? 9.282 2.933 12.166 1.00 87.75 102 ALA A N 1
ATOM 744 C CA . ALA A 1 102 ? 8.442 4.119 12.317 1.00 87.75 102 ALA A CA 1
ATOM 745 C C . ALA A 1 102 ? 8.126 4.745 10.942 1.00 87.75 102 ALA A C 1
ATOM 747 O O . ALA A 1 102 ? 8.917 4.660 10.008 1.00 87.75 102 ALA A O 1
ATOM 748 N N . GLY A 1 103 ? 6.937 5.338 10.794 1.00 87.06 103 GLY A N 1
ATOM 749 C CA . GLY A 1 103 ? 6.540 6.024 9.555 1.00 87.06 103 GLY A CA 1
ATOM 750 C C . GLY A 1 103 ? 6.076 5.130 8.393 1.00 87.06 103 GLY A C 1
ATOM 751 O O . GLY A 1 103 ? 5.625 5.653 7.380 1.00 87.06 103 GLY A O 1
ATOM 752 N N . THR A 1 104 ? 6.075 3.799 8.524 1.00 89.75 104 THR A N 1
ATOM 753 C CA . THR A 1 104 ? 5.696 2.878 7.425 1.00 89.75 104 THR A CA 1
ATOM 754 C C . THR A 1 104 ? 4.189 2.713 7.188 1.00 89.75 104 THR A C 1
ATOM 756 O O . THR A 1 104 ? 3.769 1.842 6.430 1.00 89.75 104 THR A O 1
ATOM 759 N N . GLY A 1 105 ? 3.350 3.545 7.812 1.00 91.69 105 GLY A N 1
ATOM 760 C CA . GLY A 1 105 ? 1.905 3.566 7.561 1.00 91.69 105 GLY A CA 1
ATOM 761 C C . GLY A 1 105 ? 1.072 2.527 8.321 1.00 91.69 105 GLY A C 1
ATOM 762 O O . GLY A 1 105 ? -0.121 2.440 8.059 1.00 91.69 105 GLY A O 1
ATOM 763 N N . LYS A 1 106 ? 1.645 1.793 9.288 1.00 94.31 106 LYS A N 1
ATOM 764 C CA . LYS A 1 106 ? 0.947 0.761 10.091 1.00 94.31 106 LYS A CA 1
ATOM 765 C C . LYS A 1 106 ? -0.379 1.261 10.682 1.00 94.31 106 LYS A C 1
ATOM 767 O O . LYS A 1 106 ? -1.448 0.777 10.328 1.00 94.31 106 LYS A O 1
ATOM 772 N N . THR A 1 107 ? -0.330 2.312 11.502 1.00 92.81 107 THR A N 1
ATOM 773 C CA . THR A 1 107 ? -1.536 2.906 12.104 1.00 92.81 107 THR A CA 1
ATOM 774 C C . THR A 1 107 ? -2.495 3.439 11.042 1.00 92.81 107 THR A C 1
ATOM 776 O O . THR A 1 107 ? -3.700 3.258 11.154 1.00 92.81 107 THR A O 1
ATOM 779 N N . TYR A 1 108 ? -1.975 4.065 9.984 1.00 93.00 108 TYR A N 1
ATOM 780 C CA . TYR A 1 108 ? -2.801 4.659 8.933 1.00 93.00 108 TYR A CA 1
ATOM 781 C C . TYR A 1 108 ? -3.608 3.610 8.152 1.00 93.00 108 TYR A C 1
ATOM 783 O O . TYR A 1 108 ? -4.806 3.790 7.941 1.00 93.00 108 TYR A O 1
ATOM 791 N N . LEU A 1 109 ? -2.978 2.495 7.774 1.00 94.31 109 LEU A N 1
ATOM 792 C CA . LEU A 1 109 ? -3.626 1.402 7.048 1.00 94.31 109 LEU A CA 1
ATOM 793 C C . LEU A 1 109 ? -4.618 0.639 7.933 1.00 94.31 109 LEU A C 1
ATOM 795 O O . LEU A 1 109 ? -5.738 0.388 7.492 1.00 94.31 109 LEU A O 1
ATOM 799 N N . ALA A 1 110 ? -4.271 0.359 9.195 1.00 94.56 110 ALA A N 1
ATOM 800 C CA . ALA A 1 110 ? -5.211 -0.243 10.145 1.00 94.56 110 ALA A CA 1
ATOM 801 C C . ALA A 1 110 ? -6.457 0.620 10.348 1.00 94.56 110 ALA A C 1
ATOM 803 O O . ALA A 1 110 ? -7.580 0.119 10.311 1.00 94.56 110 ALA A O 1
ATOM 804 N N . MET A 1 111 ? -6.268 1.933 10.494 1.00 94.19 111 MET A N 1
ATOM 805 C CA . MET A 1 111 ? -7.377 2.876 10.589 1.00 94.19 111 MET A CA 1
ATOM 806 C C . MET A 1 111 ? -8.245 2.870 9.337 1.00 94.19 111 MET A C 1
ATOM 808 O O . MET A 1 111 ? -9.469 2.853 9.447 1.00 94.19 111 MET A O 1
ATOM 812 N N . ALA A 1 112 ? -7.638 2.844 8.151 1.00 93.81 112 ALA A N 1
ATOM 813 C CA . ALA A 1 112 ? -8.380 2.781 6.900 1.00 93.81 112 ALA A CA 1
ATOM 814 C C . ALA A 1 112 ? -9.242 1.508 6.814 1.00 93.81 112 ALA A C 1
ATOM 816 O O . ALA A 1 112 ? -10.405 1.590 6.421 1.00 93.81 112 ALA A O 1
ATOM 817 N N . LYS A 1 113 ? -8.720 0.357 7.262 1.00 94.56 113 LYS A N 1
ATOM 818 C CA . LYS A 1 113 ? -9.473 -0.904 7.360 1.00 94.56 113 LYS A CA 1
ATOM 819 C C . LYS A 1 113 ? -10.598 -0.856 8.384 1.00 94.56 113 LYS A C 1
ATOM 821 O O . LYS A 1 113 ? -11.714 -1.267 8.070 1.00 94.56 113 LYS A O 1
ATOM 826 N N . ALA A 1 114 ? -10.346 -0.296 9.564 1.00 94.69 114 ALA A N 1
ATOM 827 C CA . ALA A 1 114 ? -11.369 -0.122 10.589 1.00 94.69 114 ALA A CA 1
ATOM 828 C C . ALA A 1 114 ? -12.516 0.777 10.094 1.00 94.69 114 ALA A C 1
ATOM 830 O O . ALA A 1 114 ? -13.688 0.434 10.250 1.00 94.69 114 ALA A O 1
ATOM 831 N N . VAL A 1 115 ? -12.192 1.895 9.434 1.00 94.06 115 VAL A N 1
ATOM 832 C CA . VAL A 1 115 ? -13.188 2.800 8.838 1.00 94.06 115 VAL A CA 1
ATOM 833 C C . VAL A 1 115 ? -13.943 2.119 7.697 1.00 94.06 115 VAL A C 1
ATOM 835 O O . VAL A 1 115 ? -15.165 2.241 7.641 1.00 94.06 115 VAL A O 1
ATOM 838 N N . GLN A 1 116 ? -13.262 1.361 6.830 1.00 92.88 116 GLN A N 1
ATOM 839 C CA . GLN A 1 116 ? -13.911 0.571 5.778 1.00 92.88 116 GLN A CA 1
ATOM 840 C C . GLN A 1 116 ? -14.928 -0.418 6.377 1.00 92.88 116 GLN A C 1
ATOM 842 O O . GLN A 1 116 ? -16.056 -0.514 5.895 1.00 92.88 116 GLN A O 1
ATOM 847 N N . ALA A 1 117 ? -14.560 -1.131 7.446 1.00 94.06 117 ALA A N 1
ATOM 848 C CA . ALA A 1 117 ? -15.450 -2.064 8.132 1.00 94.06 117 ALA A CA 1
ATOM 849 C C . ALA A 1 117 ? -16.650 -1.355 8.783 1.00 94.06 117 ALA A C 1
ATOM 851 O O . ALA A 1 117 ? -17.774 -1.850 8.687 1.00 94.06 117 ALA A O 1
ATOM 852 N N . LEU A 1 118 ? -16.433 -0.186 9.395 1.00 94.56 118 LEU A N 1
ATOM 853 C CA . LEU A 1 118 ? -17.496 0.626 9.994 1.00 94.56 118 LEU A CA 1
ATOM 854 C C . LEU A 1 118 ? -18.487 1.131 8.933 1.00 94.56 118 LEU A C 1
ATOM 856 O O . LEU A 1 118 ? -19.694 0.990 9.103 1.00 94.56 118 LEU A O 1
ATOM 860 N N . GLN A 1 119 ? -17.995 1.662 7.808 1.00 92.19 119 GLN A N 1
ATOM 861 C CA . GLN A 1 119 ? -18.842 2.123 6.699 1.00 92.19 119 GLN A CA 1
ATOM 862 C C . GLN A 1 119 ? -19.634 0.980 6.058 1.00 92.19 119 GLN A C 1
ATOM 864 O O . GLN A 1 119 ? -20.808 1.147 5.734 1.00 92.19 119 GLN A O 1
ATOM 869 N N . ALA A 1 120 ? -19.016 -0.196 5.935 1.00 93.62 120 ALA A N 1
ATOM 870 C CA . ALA A 1 120 ? -19.669 -1.413 5.465 1.00 93.62 120 ALA A CA 1
ATOM 871 C C . ALA A 1 120 ? -20.604 -2.053 6.511 1.00 93.62 120 ALA A C 1
ATOM 873 O O . ALA A 1 120 ? -21.112 -3.145 6.270 1.00 93.62 120 ALA A O 1
ATOM 874 N N . ARG A 1 121 ? -20.806 -1.417 7.678 1.00 96.00 121 ARG A N 1
ATOM 875 C CA . ARG A 1 121 ? -21.610 -1.922 8.807 1.00 96.00 121 ARG A CA 1
ATOM 876 C C . ARG A 1 121 ? -21.195 -3.315 9.303 1.00 96.00 121 ARG A C 1
ATOM 878 O O . ARG A 1 121 ? -21.994 -4.020 9.907 1.00 96.00 121 ARG A O 1
ATOM 885 N N . ARG A 1 122 ? -19.938 -3.709 9.077 1.00 95.69 122 ARG A N 1
ATOM 886 C CA . ARG A 1 122 ? -19.355 -4.956 9.606 1.00 95.69 122 ARG A CA 1
ATOM 887 C C . ARG A 1 122 ? -19.023 -4.845 11.095 1.00 95.69 122 ARG A C 1
ATOM 889 O O . ARG A 1 122 ? -18.911 -5.856 11.776 1.00 95.69 122 ARG A O 1
ATOM 896 N N . VAL A 1 123 ? -18.863 -3.620 11.595 1.00 96.12 123 VAL A N 1
ATOM 897 C CA . VAL A 1 123 ? -18.639 -3.305 13.011 1.00 96.12 123 VAL A CA 1
ATOM 898 C C . VAL A 1 123 ? -19.486 -2.103 13.424 1.00 96.12 123 VAL A C 1
ATOM 900 O O . VAL A 1 123 ? -19.790 -1.248 12.596 1.00 96.12 123 VAL A O 1
ATOM 903 N N . ASN A 1 124 ? -19.825 -2.013 14.713 1.00 97.50 124 ASN A N 1
ATOM 904 C CA . ASN A 1 124 ? -20.657 -0.927 15.252 1.00 97.50 124 ASN A CA 1
ATOM 905 C C . ASN A 1 124 ? -19.846 0.262 15.788 1.00 97.50 124 ASN A C 1
ATOM 907 O O . ASN A 1 124 ? -20.365 1.371 15.883 1.00 97.50 124 ASN A O 1
ATOM 911 N N . ARG A 1 125 ? -18.586 0.043 16.187 1.00 96.94 125 ARG A N 1
ATOM 912 C CA . ARG A 1 125 ? -17.718 1.087 16.746 1.00 96.94 125 ARG A CA 1
ATOM 913 C C . ARG A 1 125 ? -16.243 0.776 16.521 1.00 96.94 125 ARG A C 1
ATOM 915 O O . ARG A 1 125 ? -15.860 -0.388 16.464 1.00 96.94 125 ARG A O 1
ATOM 922 N N . ILE A 1 126 ? -15.427 1.823 16.464 1.00 96.56 126 ILE A N 1
ATOM 923 C CA . ILE A 1 126 ? -13.962 1.745 16.444 1.00 96.56 126 ILE A CA 1
ATOM 924 C C . ILE A 1 126 ? -13.462 2.249 17.799 1.00 96.56 126 ILE A C 1
ATOM 926 O O . ILE A 1 126 ? -13.910 3.296 18.264 1.00 96.56 126 ILE A O 1
ATOM 930 N N . VAL A 1 127 ? -12.546 1.517 18.432 1.00 95.25 127 VAL A N 1
ATOM 931 C CA . VAL A 1 127 ? -11.912 1.929 19.691 1.00 95.25 127 VAL A CA 1
ATOM 932 C C . VAL A 1 127 ? -10.446 2.229 19.413 1.00 95.25 127 VAL A C 1
ATOM 934 O O . VAL A 1 127 ? -9.724 1.365 18.923 1.00 95.25 127 VAL A O 1
ATOM 937 N N . LEU A 1 128 ? -10.016 3.454 19.717 1.00 93.19 128 LEU A N 1
ATOM 938 C CA . LEU A 1 128 ? -8.627 3.886 19.582 1.00 93.19 128 LEU A CA 1
ATOM 939 C C . LEU A 1 128 ? -8.029 4.088 20.959 1.00 93.19 128 LEU A C 1
ATOM 941 O O . LEU A 1 128 ? -8.500 4.916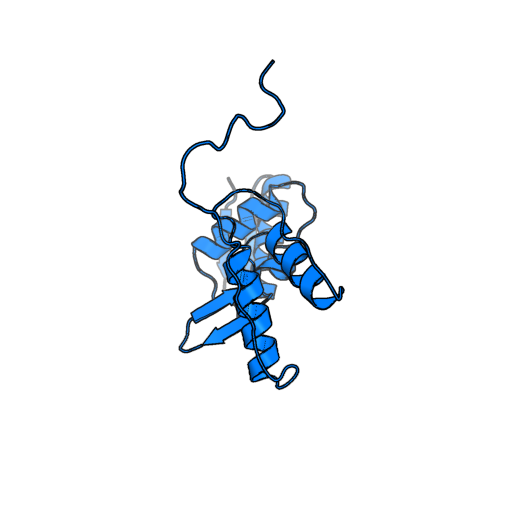 21.734 1.00 93.19 128 LEU A O 1
ATOM 945 N N . THR A 1 129 ? -6.970 3.344 21.241 1.00 91.19 129 THR A N 1
ATOM 946 C CA . THR A 1 129 ? -6.225 3.462 22.487 1.00 91.19 129 THR A CA 1
ATOM 947 C C . THR A 1 129 ? -4.781 3.784 22.163 1.00 91.19 129 THR A C 1
ATOM 949 O O . THR A 1 129 ? -4.166 3.133 21.319 1.00 91.19 129 THR A O 1
ATOM 952 N N . ARG A 1 130 ? -4.221 4.763 22.865 1.00 84.81 130 ARG A N 1
ATOM 953 C CA . ARG A 1 130 ? -2.771 4.897 22.995 1.00 84.81 130 ARG A CA 1
ATOM 954 C C . ARG A 1 130 ? -2.356 4.204 24.295 1.00 84.81 130 ARG A C 1
ATOM 956 O O . ARG A 1 130 ? -3.093 4.349 25.273 1.00 84.81 130 ARG A O 1
ATOM 963 N N . PRO A 1 131 ? -1.232 3.472 24.342 1.00 73.19 131 PRO A N 1
ATOM 964 C CA . PRO A 1 131 ? -0.690 3.038 25.621 1.00 73.19 131 PRO A CA 1
ATOM 965 C C . PRO A 1 131 ? -0.424 4.280 26.479 1.00 73.19 131 PRO A C 1
ATOM 967 O O . PRO A 1 131 ? 0.126 5.273 25.993 1.00 73.19 131 PRO A O 1
ATOM 970 N N . ALA A 1 132 ? -0.876 4.257 27.731 1.00 66.31 132 ALA A N 1
ATOM 971 C CA . ALA A 1 132 ? -0.481 5.268 28.697 1.00 66.31 132 ALA A CA 1
ATOM 972 C C . ALA A 1 132 ? 0.993 5.024 29.030 1.00 66.31 132 ALA A C 1
ATOM 974 O O . ALA A 1 132 ? 1.354 3.934 29.464 1.00 66.31 132 ALA A O 1
ATOM 975 N N . VAL A 1 133 ? 1.836 6.020 28.777 1.00 62.75 133 VAL A N 1
ATOM 976 C CA . VAL A 1 133 ? 3.208 6.047 29.280 1.00 62.75 133 VAL A CA 1
ATOM 977 C C . VAL A 1 133 ? 3.246 7.210 30.255 1.00 62.75 133 VAL A C 1
ATOM 979 O O . VAL A 1 133 ? 3.030 8.355 29.850 1.00 62.75 133 VAL A O 1
ATOM 982 N N . GLU A 1 134 ? 3.414 6.911 31.540 1.00 59.16 134 GLU A N 1
ATOM 983 C CA . GLU A 1 134 ? 3.657 7.930 32.554 1.00 59.16 134 GLU A CA 1
ATOM 984 C C . GLU A 1 134 ? 4.981 8.619 32.225 1.00 59.16 134 GLU A C 1
ATOM 986 O O . GLU A 1 134 ? 6.049 8.012 32.241 1.00 59.16 134 GLU A O 1
ATOM 991 N N . ALA A 1 135 ? 4.908 9.903 31.884 1.00 57.34 135 ALA A N 1
ATOM 992 C CA . ALA A 1 135 ? 6.066 10.778 31.911 1.00 57.34 135 ALA A CA 1
ATOM 993 C C . ALA A 1 135 ? 6.299 11.179 33.375 1.00 57.34 135 ALA A C 1
ATOM 995 O O . ALA A 1 135 ? 5.901 12.260 33.799 1.00 57.34 135 ALA A O 1
ATOM 996 N N . GLY A 1 136 ? 6.867 10.262 34.157 1.00 48.56 136 GLY A N 1
ATOM 997 C CA . GLY A 1 136 ? 7.223 10.456 35.559 1.00 48.56 136 GLY A CA 1
ATOM 998 C C . GLY A 1 136 ? 8.494 9.673 35.867 1.00 48.56 136 GLY A C 1
ATOM 999 O O . GLY A 1 136 ? 8.547 8.473 35.634 1.00 48.56 136 GLY A O 1
ATOM 1000 N N . GLU A 1 137 ? 9.528 10.407 36.271 1.00 53.47 137 GLU A N 1
ATOM 1001 C CA . GLU A 1 137 ? 10.856 10.013 36.762 1.00 53.47 137 GLU A CA 1
ATOM 1002 C C . GLU A 1 137 ? 11.156 8.500 36.873 1.00 53.47 137 GLU A C 1
ATOM 1004 O O . GLU A 1 137 ? 10.698 7.821 37.786 1.00 53.47 137 GLU A O 1
ATOM 1009 N N . GLY A 1 138 ? 12.025 7.994 35.982 1.00 54.50 138 GLY A N 1
ATOM 1010 C CA . GLY A 1 138 ? 12.735 6.725 36.196 1.00 54.50 138 GLY A CA 1
ATOM 1011 C C . GLY A 1 138 ? 12.409 5.561 35.258 1.00 54.50 138 GLY A C 1
ATOM 1012 O O . GLY A 1 138 ? 12.346 4.423 35.712 1.00 54.50 138 GLY A O 1
ATOM 1013 N N . LEU A 1 139 ? 12.285 5.777 33.944 1.00 50.94 139 LEU A N 1
ATOM 1014 C CA . LEU A 1 139 ? 12.432 4.666 32.993 1.00 50.94 139 LEU A CA 1
ATOM 1015 C C . LEU A 1 139 ? 13.922 4.380 32.776 1.00 50.94 139 LEU A C 1
ATOM 1017 O O . LEU A 1 139 ? 14.570 4.903 31.869 1.00 50.94 139 LEU A O 1
ATOM 1021 N N . GLY A 1 140 ? 14.456 3.567 33.690 1.00 54.84 140 GLY A N 1
ATOM 1022 C CA . GLY A 1 140 ? 15.716 2.862 33.524 1.00 54.84 140 GLY A CA 1
ATOM 1023 C C . GLY A 1 140 ? 15.739 2.058 32.222 1.00 54.84 140 GLY A C 1
ATOM 1024 O O . GLY A 1 140 ? 14.716 1.566 31.752 1.00 54.84 140 GLY A O 1
ATOM 1025 N N . PHE A 1 141 ? 16.941 2.010 31.656 1.00 55.75 141 PHE A N 1
ATOM 1026 C CA . PHE A 1 141 ? 17.432 1.247 30.510 1.00 55.75 141 PHE A CA 1
ATOM 1027 C C . PHE A 1 141 ? 16.517 0.162 29.912 1.00 55.75 141 PHE A C 1
ATOM 1029 O O . PHE A 1 141 ? 16.009 -0.727 30.593 1.00 55.75 141 PHE A O 1
ATOM 1036 N N . LEU A 1 142 ? 16.443 0.167 28.577 1.00 46.72 142 LEU A N 1
ATOM 1037 C CA . LEU A 1 142 ? 16.022 -0.991 27.788 1.00 46.72 142 LEU A CA 1
ATOM 1038 C C . LEU A 1 142 ? 16.982 -2.178 28.045 1.00 46.72 142 LEU A C 1
ATOM 1040 O O . LEU A 1 142 ? 18.191 -1.956 28.148 1.00 46.72 142 LEU A O 1
ATOM 1044 N N . PRO A 1 143 ? 16.496 -3.435 28.103 1.00 42.53 143 PRO A N 1
ATOM 1045 C CA . PRO A 1 143 ? 17.370 -4.597 28.204 1.00 42.53 143 PRO A CA 1
ATOM 1046 C C . PRO A 1 143 ? 18.180 -4.727 26.910 1.00 42.53 143 PRO A C 1
ATOM 1048 O O . PRO A 1 143 ? 17.601 -4.850 25.831 1.00 42.53 143 PRO A O 1
ATOM 1051 N N . GLY A 1 144 ? 19.509 -4.686 27.023 1.00 56.59 144 GLY A N 1
ATOM 1052 C CA . GLY A 1 144 ? 20.418 -4.831 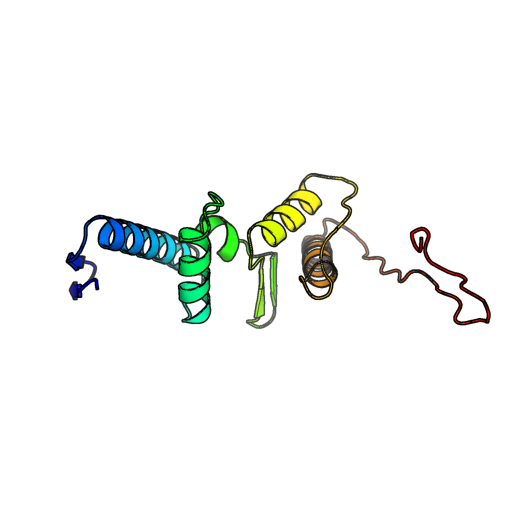25.880 1.00 56.59 144 GLY A CA 1
ATOM 1053 C C . GLY A 1 144 ? 21.604 -3.866 25.832 1.00 56.59 144 GLY A C 1
ATOM 1054 O O . GLY A 1 144 ? 22.336 -3.891 24.852 1.00 56.59 144 GLY A O 1
ATOM 1055 N N . SER A 1 145 ? 21.829 -3.031 26.849 1.00 47.00 145 SER A N 1
ATOM 1056 C CA . SER A 1 145 ? 23.104 -2.320 26.999 1.00 47.00 145 SER A CA 1
ATOM 1057 C C . SER A 1 145 ? 24.112 -3.163 27.792 1.00 47.00 145 SER A C 1
ATOM 1059 O O . SER A 1 145 ? 24.211 -3.006 29.010 1.00 47.00 145 SER A O 1
ATOM 1061 N N . LEU A 1 146 ? 24.826 -4.046 27.089 1.00 42.97 146 LEU A N 1
ATOM 1062 C CA . LEU A 1 146 ? 26.200 -4.486 27.372 1.00 42.97 146 LEU A CA 1
ATOM 1063 C C . LEU A 1 146 ? 26.921 -4.681 26.034 1.00 42.97 146 LEU A C 1
ATOM 1065 O O . LEU A 1 146 ? 26.326 -5.341 25.154 1.00 42.97 146 LEU A O 1
#

pLDDT: mean 86.65, std 12.89, range [42.53, 97.5]

Organism: NCBI:txid2706042

Secondary structure (DSSP, 8-state):
--EEEEETTEEEEES-HHHHHHHHHHHHHHHHHHHTT----HHHHHHHHHHHHSSS---HHHHHT-EEEEETTEEEE--SHHHHHHHHHHHH-SS----S-TTSSHHHHHHHHHHHHHHTTS-S-----PPP----S-----TT--

Radius of gyration: 20.79 Å; chains: 1; bounding box: 48×26×69 Å

InterPro domains:
  IPR003714 PhoH-like protein [PF02562] (76-145)
  IPR027417 P-loop containing nucleoside triphosphate hydrolase [G3DSA:3.40.50.300] (73-146)
  IPR027417 P-loop containing nucleoside triphosphate hydrolase [SSF52540] (76-144)
  IPR051451 PhoH2-like [PTHR30473] (2-145)

Sequence (146 aa):
TVDVHVRGNEVTLAGPAGDVALVTRLVDELVEMAAAGTPLSPEVVQRSVTMLTADSGARPADVLTFNILSTRGRTIRAKTAGQKDYVDAIERNTVTFGIGPAGTGKTYLAMAKAVQALQARRVNRIVLTRPAVEAGEGLGFLPGSL